Protein AF-A0A316HB60-F1 (afdb_monomer_lite)

pLDDT: mean 87.06, std 9.06, range [64.5, 97.62]

Secondary structure (DSSP, 8-state):
-HHHHHHHTT---HHHHHHHHHTTGGGPPP-TTTTTSPPPP---TT-TTTT-

Sequence (52 aa):
MACQRALSYGIYNCKTIQTILENKMDGYEESLFADELPMPNHDNIRGKDYYK

Radius of gyration: 16.67 Å; chains: 1; bounding box: 28×34×37 Å

Foldseek 3Di:
DLCVVCVVVPHDDVVSSVVCVVVVVVPDDDPPCPVVDDDDDDDDPCDPPNVD

Organism: NCBI:txid468058

Structure (mmCIF, N/CA/C/O backbone):
data_AF-A0A316HB60-F1
#
_entry.id   AF-A0A316HB60-F1
#
loop_
_atom_site.group_PDB
_atom_site.id
_atom_site.type_symbol
_atom_site.label_atom_id
_atom_site.label_alt_id
_atom_site.label_comp_id
_atom_site.label_asym_id
_atom_site.label_entity_id
_atom_site.label_seq_id
_atom_site.pdbx_PDB_ins_code
_atom_site.Cartn_x
_atom_site.Cartn_y
_atom_site.Cartn_z
_atom_site.occupancy
_atom_site.B_iso_or_equiv
_atom_site.auth_seq_id
_atom_site.auth_comp_id
_atom_site.auth_asym_id
_atom_site.auth_atom_id
_atom_site.pdbx_PDB_model_num
ATOM 1 N N . MET A 1 1 ? -5.487 9.002 10.317 1.00 87.50 1 MET A N 1
ATOM 2 C CA . MET A 1 1 ? -6.345 7.848 10.685 1.00 87.50 1 MET A CA 1
ATOM 3 C C . MET A 1 1 ? -6.162 6.733 9.664 1.00 87.50 1 MET A C 1
ATOM 5 O O . MET A 1 1 ? -6.333 6.982 8.475 1.00 87.50 1 MET A O 1
ATOM 9 N N . ALA A 1 2 ? -5.865 5.511 10.112 1.00 93.56 2 ALA A N 1
ATOM 10 C CA . ALA A 1 2 ? -5.597 4.355 9.245 1.00 93.56 2 ALA A CA 1
ATOM 11 C C . ALA A 1 2 ? -6.667 4.074 8.173 1.00 93.56 2 ALA A C 1
ATOM 13 O O . ALA A 1 2 ? -6.322 3.818 7.022 1.00 93.56 2 ALA A O 1
ATOM 14 N N . CYS A 1 3 ? -7.956 4.186 8.508 1.00 94.94 3 CYS A N 1
ATOM 15 C CA . CYS A 1 3 ? -9.042 3.989 7.540 1.00 94.94 3 CYS A CA 1
ATOM 16 C C . CYS A 1 3 ? -9.029 5.040 6.421 1.00 94.94 3 CYS A C 1
ATOM 18 O O . CYS A 1 3 ? -9.245 4.705 5.264 1.00 94.94 3 CYS A O 1
ATOM 20 N N . GLN A 1 4 ? -8.735 6.301 6.750 1.00 92.75 4 GLN A N 1
ATOM 21 C CA . GLN A 1 4 ? -8.630 7.380 5.765 1.00 92.75 4 GLN A CA 1
ATOM 22 C C . GLN A 1 4 ? -7.455 7.148 4.810 1.00 92.75 4 GLN A C 1
ATOM 24 O O . GLN A 1 4 ? -7.599 7.340 3.607 1.00 92.75 4 GLN A O 1
ATOM 29 N N . ARG A 1 5 ? -6.320 6.667 5.334 1.00 91.12 5 ARG A N 1
ATOM 30 C CA . ARG A 1 5 ? -5.176 6.265 4.508 1.00 91.12 5 ARG A CA 1
ATOM 31 C C . ARG A 1 5 ? -5.515 5.078 3.608 1.00 91.12 5 ARG A C 1
ATOM 33 O O . ARG A 1 5 ? -5.147 5.069 2.448 1.00 91.12 5 ARG A O 1
ATOM 40 N N . ALA A 1 6 ? -6.216 4.065 4.110 1.00 94.06 6 ALA A N 1
ATOM 41 C CA . ALA A 1 6 ? -6.632 2.942 3.270 1.00 94.06 6 ALA A CA 1
ATOM 42 C C . ALA A 1 6 ? -7.574 3.402 2.138 1.00 94.06 6 ALA A C 1
ATOM 44 O O . ALA A 1 6 ? -7.416 2.982 0.993 1.00 94.06 6 ALA A O 1
ATOM 45 N N . LEU A 1 7 ? -8.489 4.328 2.445 1.00 94.31 7 LEU A N 1
ATOM 46 C CA . LEU A 1 7 ? -9.428 4.909 1.484 1.00 94.31 7 LEU A CA 1
ATOM 47 C C . LEU A 1 7 ? -8.742 5.675 0.346 1.00 94.31 7 LEU A C 1
ATOM 49 O O . LEU A 1 7 ? -9.192 5.546 -0.790 1.00 94.31 7 LEU A O 1
ATOM 53 N N 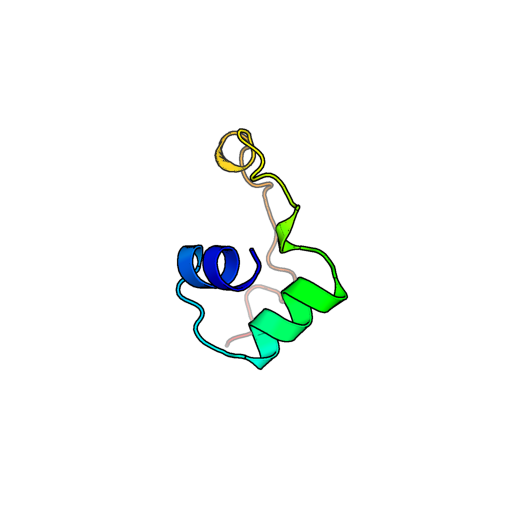. SER A 1 8 ? -7.660 6.421 0.607 1.00 90.94 8 SER A N 1
ATOM 54 C CA . SER A 1 8 ? -6.942 7.156 -0.452 1.00 90.94 8 SER A CA 1
ATOM 55 C C . SER A 1 8 ? -6.334 6.232 -1.512 1.00 90.94 8 SER A C 1
ATOM 57 O O . SER A 1 8 ? -6.189 6.634 -2.661 1.00 90.94 8 SER A O 1
ATOM 59 N N . TYR A 1 9 ? -6.057 4.975 -1.152 1.00 90.06 9 TYR A N 1
ATOM 60 C CA . TYR A 1 9 ? -5.576 3.935 -2.067 1.00 90.06 9 TYR A CA 1
ATOM 61 C C . TYR A 1 9 ? -6.680 2.961 -2.524 1.00 90.06 9 TYR A C 1
ATOM 63 O O . TYR A 1 9 ? -6.375 1.925 -3.113 1.00 90.06 9 TYR A O 1
ATOM 71 N N . GLY A 1 10 ? -7.960 3.248 -2.248 1.00 93.94 10 GLY A N 1
ATOM 72 C CA . GLY A 1 10 ? -9.086 2.387 -2.639 1.00 93.94 10 GLY A CA 1
ATOM 73 C C . GLY A 1 10 ? -9.132 1.041 -1.906 1.00 93.94 10 GLY A C 1
ATOM 74 O O . GLY A 1 10 ? -9.668 0.061 -2.426 1.00 93.94 10 GLY A O 1
ATOM 75 N N . ILE A 1 11 ? -8.549 0.965 -0.708 1.00 94.31 11 ILE A N 1
ATOM 76 C CA . ILE A 1 11 ? -8.474 -0.258 0.090 1.00 94.31 11 ILE A CA 1
ATOM 77 C C . ILE A 1 11 ? -9.539 -0.236 1.189 1.00 94.31 11 ILE A C 1
ATOM 79 O O . ILE A 1 11 ? -9.582 0.666 2.022 1.00 94.31 11 ILE A O 1
ATOM 83 N N . TYR A 1 12 ? -10.343 -1.300 1.245 1.00 92.75 12 TYR A N 1
ATOM 84 C CA . TYR A 1 12 ? -11.458 -1.454 2.194 1.00 92.75 12 TYR A CA 1
ATOM 85 C C . TYR A 1 12 ? -11.329 -2.703 3.083 1.00 92.75 12 TYR A C 1
ATOM 87 O O . TYR A 1 12 ? -12.297 -3.173 3.673 1.00 92.75 12 TYR A O 1
ATOM 95 N N . ASN A 1 13 ? -10.129 -3.283 3.159 1.00 93.81 13 ASN A N 1
ATOM 96 C CA . ASN A 1 13 ? -9.864 -4.526 3.877 1.00 93.81 13 ASN A CA 1
ATOM 97 C C . ASN A 1 13 ? -9.351 -4.263 5.303 1.00 93.81 13 ASN A C 1
ATOM 99 O O . ASN A 1 13 ? -8.310 -3.628 5.484 1.00 93.81 13 ASN A O 1
ATOM 103 N N . CYS A 1 14 ? -10.010 -4.847 6.309 1.00 95.50 14 CYS A N 1
ATOM 104 C CA . CYS A 1 14 ? -9.601 -4.758 7.713 1.00 95.50 14 CYS A CA 1
ATOM 105 C C . CYS A 1 14 ? -8.185 -5.286 7.969 1.00 95.50 14 CYS A C 1
ATOM 107 O O . CYS A 1 14 ? -7.485 -4.733 8.813 1.00 95.50 14 CYS A O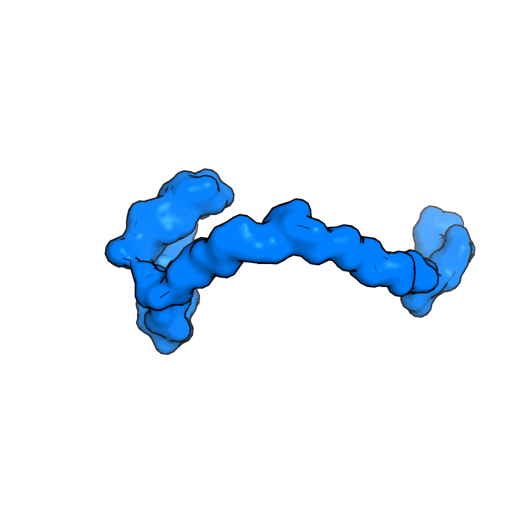 1
ATOM 109 N N . LYS A 1 15 ? -7.724 -6.302 7.225 1.00 97.25 15 LYS A N 1
ATOM 110 C CA . LYS A 1 15 ? -6.350 -6.808 7.373 1.00 97.25 15 LYS A CA 1
ATOM 111 C C . LYS A 1 15 ? -5.318 -5.749 6.984 1.00 97.25 15 LYS A C 1
ATOM 113 O O . LYS A 1 15 ? -4.315 -5.593 7.666 1.00 97.25 15 LYS A O 1
ATOM 118 N N . THR A 1 16 ? -5.592 -4.974 5.935 1.00 96.19 16 THR A N 1
ATOM 119 C CA . THR A 1 16 ? -4.719 -3.862 5.547 1.00 96.19 16 THR A CA 1
ATOM 120 C C . THR A 1 16 ? -4.771 -2.733 6.573 1.00 96.19 16 THR A C 1
ATOM 122 O O . THR A 1 16 ? -3.730 -2.182 6.915 1.00 96.19 16 THR A O 1
ATOM 125 N N . ILE A 1 17 ? -5.954 -2.423 7.116 1.00 96.69 17 ILE A N 1
ATOM 126 C CA . ILE A 1 17 ? -6.098 -1.436 8.200 1.00 96.69 17 ILE A CA 1
ATOM 127 C C . ILE A 1 17 ? -5.282 -1.865 9.427 1.00 96.69 17 ILE A C 1
ATOM 129 O O . ILE A 1 17 ? -4.577 -1.042 10.007 1.00 96.69 17 ILE A O 1
ATOM 133 N N . GLN A 1 18 ? -5.316 -3.150 9.783 1.00 97.50 18 GLN A N 1
ATOM 134 C CA . GLN A 1 18 ? -4.505 -3.704 10.864 1.00 97.50 18 GLN A CA 1
ATOM 135 C C . GLN A 1 18 ? -3.008 -3.516 10.595 1.00 97.50 18 GLN A C 1
ATOM 137 O O . GLN A 1 18 ? -2.305 -2.990 11.451 1.00 97.50 18 GLN A O 1
ATOM 142 N N . THR A 1 19 ? -2.531 -3.841 9.391 1.00 97.00 19 THR A N 1
ATOM 143 C CA . THR A 1 19 ? -1.128 -3.619 9.011 1.00 97.00 19 THR A CA 1
ATOM 144 C C . THR A 1 19 ? -0.728 -2.143 9.095 1.00 97.00 19 THR A C 1
ATOM 146 O O . THR A 1 19 ? 0.371 -1.839 9.557 1.00 97.00 19 THR A O 1
ATOM 149 N N . ILE A 1 20 ? -1.607 -1.220 8.687 1.00 95.44 20 ILE A N 1
ATOM 150 C CA . ILE A 1 20 ? -1.358 0.226 8.793 1.00 95.44 20 ILE A CA 1
ATOM 151 C C . ILE A 1 20 ? -1.175 0.633 10.260 1.00 95.44 20 ILE A C 1
ATOM 153 O O . ILE A 1 20 ? -0.247 1.381 10.564 1.00 95.44 20 ILE A O 1
ATOM 157 N N . LEU A 1 21 ? -2.024 0.129 11.160 1.00 95.94 21 LEU A N 1
ATOM 158 C CA . LEU A 1 21 ? -1.965 0.430 12.594 1.00 95.94 21 LEU A CA 1
ATOM 159 C C . LEU A 1 21 ? -0.726 -0.174 13.266 1.00 95.94 21 LEU A C 1
ATOM 161 O O . LEU A 1 21 ? -0.018 0.528 13.985 1.00 95.94 21 LEU A O 1
ATOM 165 N N . GLU A 1 22 ? -0.436 -1.451 13.008 1.00 97.62 22 GLU A N 1
ATOM 166 C CA . GLU A 1 22 ? 0.716 -2.164 13.580 1.00 97.62 22 GLU A CA 1
ATOM 167 C C . GLU A 1 22 ? 2.045 -1.495 13.207 1.00 97.62 22 GLU A C 1
ATOM 169 O O . GLU A 1 22 ? 2.948 -1.398 14.038 1.00 97.62 22 GLU A O 1
ATOM 174 N N . ASN A 1 23 ? 2.138 -0.966 11.984 1.00 95.75 23 ASN A N 1
ATOM 175 C CA . ASN A 1 23 ? 3.337 -0.300 11.474 1.00 95.75 23 ASN A CA 1
ATOM 176 C C . ASN A 1 23 ? 3.302 1.232 11.609 1.00 95.75 23 ASN A C 1
ATOM 178 O O . ASN A 1 23 ? 4.231 1.900 11.156 1.00 95.75 23 ASN A O 1
ATOM 182 N N . LYS A 1 24 ? 2.251 1.805 12.219 1.00 94.00 24 LYS A N 1
ATOM 183 C CA . LYS A 1 24 ? 2.052 3.263 12.371 1.00 94.00 24 LYS A CA 1
ATOM 184 C C . LYS A 1 24 ? 2.169 4.035 11.048 1.00 94.00 24 LYS A C 1
ATOM 186 O O . LYS A 1 24 ? 2.646 5.168 11.003 1.00 94.00 24 LYS A O 1
ATOM 191 N N . MET A 1 25 ? 1.733 3.412 9.954 1.00 91.50 25 MET A N 1
ATOM 192 C CA . MET A 1 25 ? 1.840 3.972 8.603 1.00 91.50 25 MET A CA 1
ATOM 193 C C . MET A 1 25 ? 0.874 5.136 8.372 1.00 91.50 25 MET A C 1
ATOM 195 O O . MET A 1 25 ? 1.015 5.882 7.407 1.00 91.50 25 MET A O 1
ATOM 199 N N . ASP A 1 26 ? -0.133 5.304 9.227 1.00 91.00 26 ASP A N 1
ATOM 200 C CA . ASP A 1 26 ? -1.089 6.403 9.130 1.00 91.00 26 ASP A CA 1
ATOM 201 C C . ASP A 1 26 ? -0.524 7.764 9.549 1.00 91.00 26 ASP A C 1
ATOM 203 O O . ASP A 1 26 ? -1.195 8.769 9.322 1.00 91.00 26 ASP A O 1
ATOM 207 N N . GLY A 1 27 ? 0.697 7.796 10.094 1.00 88.62 27 GLY A N 1
ATOM 208 C CA . GLY A 1 27 ? 1.477 9.012 10.334 1.00 88.62 27 GLY A CA 1
ATOM 209 C C . GLY A 1 27 ? 2.524 9.321 9.259 1.00 88.62 27 GLY A C 1
ATOM 210 O O . GLY A 1 27 ? 3.249 10.300 9.402 1.00 88.62 27 GLY A O 1
ATOM 211 N N . TYR A 1 28 ? 2.651 8.501 8.209 1.00 88.31 28 TYR A N 1
ATOM 212 C CA . TYR A 1 28 ? 3.584 8.798 7.123 1.00 88.31 28 TYR A CA 1
ATOM 213 C C . TYR A 1 28 ? 3.055 9.951 6.284 1.00 88.31 28 TYR A C 1
ATOM 215 O O . TYR A 1 28 ? 2.000 9.821 5.654 1.00 88.31 28 TYR A O 1
ATOM 223 N N . GLU A 1 29 ? 3.813 11.043 6.256 1.00 82.19 29 GLU A N 1
ATOM 224 C CA . GLU A 1 29 ? 3.561 12.131 5.326 1.00 82.19 29 GLU A CA 1
ATOM 225 C C . GLU A 1 29 ? 3.800 11.656 3.896 1.00 82.19 29 GLU A C 1
ATOM 227 O O . GLU A 1 29 ? 4.746 10.917 3.603 1.00 82.19 29 GLU A O 1
ATOM 232 N N . GLU A 1 30 ? 2.896 12.049 3.008 1.00 74.88 30 GLU A N 1
ATOM 233 C CA . GLU A 1 30 ? 3.081 11.838 1.584 1.00 74.88 30 GLU A CA 1
ATOM 234 C C . GLU A 1 30 ? 4.251 12.719 1.153 1.00 74.88 30 GLU A C 1
ATOM 236 O O . GLU A 1 30 ? 4.229 13.938 1.328 1.00 74.88 30 GLU A O 1
ATOM 241 N N . SER A 1 31 ? 5.324 12.092 0.670 1.00 74.75 31 SER A N 1
ATOM 242 C CA . SER A 1 31 ? 6.479 12.832 0.182 1.00 74.75 31 SER A CA 1
ATOM 243 C C . SER A 1 31 ? 6.024 13.680 -0.999 1.00 74.75 31 SER A C 1
ATOM 245 O O . SER A 1 31 ? 5.779 13.143 -2.076 1.00 74.75 31 SER A O 1
ATOM 247 N N . LEU A 1 32 ? 5.962 14.999 -0.798 1.00 64.50 32 LEU A N 1
ATOM 248 C CA . LEU A 1 32 ? 5.612 15.987 -1.827 1.00 64.50 32 LEU A CA 1
ATOM 249 C C . LEU A 1 32 ? 6.445 15.813 -3.108 1.00 64.50 32 LEU A C 1
ATOM 251 O O . LEU A 1 32 ? 5.975 16.106 -4.196 1.00 64.50 32 LEU A O 1
ATOM 255 N N . PHE A 1 33 ? 7.660 15.278 -2.964 1.00 66.50 33 PHE A N 1
ATOM 256 C CA . PHE A 1 33 ? 8.632 15.075 -4.036 1.00 66.50 33 PHE A CA 1
ATOM 257 C C . PHE A 1 33 ? 8.649 13.650 -4.609 1.00 66.50 33 PHE A C 1
ATOM 259 O O . PHE A 1 33 ? 9.504 13.345 -5.439 1.00 66.50 33 PHE A O 1
ATOM 266 N N . ALA A 1 34 ? 7.771 12.744 -4.153 1.00 66.00 34 ALA A N 1
ATOM 267 C CA . ALA A 1 34 ? 7.783 11.349 -4.615 1.00 66.00 34 ALA A CA 1
ATOM 268 C C . ALA A 1 34 ? 7.557 11.238 -6.131 1.00 66.00 34 ALA A C 1
ATOM 270 O O . ALA A 1 34 ? 8.158 10.378 -6.770 1.00 66.00 34 ALA A O 1
ATOM 271 N N . ASP A 1 35 ? 6.761 12.147 -6.694 1.00 68.50 35 ASP A N 1
ATOM 272 C CA . ASP A 1 35 ? 6.453 12.192 -8.125 1.00 68.50 35 ASP A CA 1
ATOM 273 C C . ASP A 1 35 ? 7.455 13.034 -8.938 1.00 68.50 35 ASP A C 1
ATOM 275 O O . ASP A 1 35 ? 7.408 13.041 -10.167 1.00 68.50 35 ASP A O 1
ATOM 279 N N . GLU A 1 36 ? 8.370 13.751 -8.277 1.00 73.12 36 GLU A N 1
ATOM 280 C CA . GLU A 1 36 ? 9.310 14.662 -8.945 1.00 73.12 36 GLU A CA 1
ATOM 281 C C . GLU A 1 36 ? 10.607 13.974 -9.388 1.00 73.12 36 GLU A C 1
ATOM 283 O O . GLU A 1 36 ? 11.318 1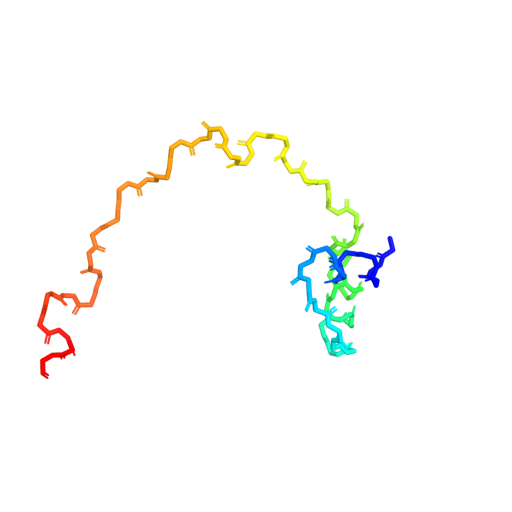4.477 -10.262 1.00 73.12 36 GLU A O 1
ATOM 288 N N . LEU A 1 37 ? 10.932 12.816 -8.808 1.00 79.50 37 LEU A N 1
ATOM 289 C CA . LEU A 1 37 ? 12.153 12.092 -9.143 1.00 79.50 37 LEU A CA 1
ATOM 290 C C . LEU A 1 37 ? 11.909 11.142 -10.327 1.00 79.50 37 LEU A C 1
ATOM 292 O O . LEU A 1 37 ? 10.989 10.324 -10.280 1.00 79.50 37 LEU A O 1
ATOM 296 N N . PRO A 1 38 ? 12.745 11.184 -11.384 1.00 83.69 38 PRO A N 1
ATOM 297 C CA . PRO A 1 38 ? 12.648 10.215 -12.463 1.00 83.69 38 PRO A CA 1
ATOM 298 C C . PRO A 1 38 ? 12.918 8.810 -11.917 1.00 83.69 38 PRO A C 1
ATOM 300 O O . PRO A 1 38 ? 13.923 8.570 -11.243 1.00 83.69 38 PRO A O 1
ATOM 303 N N . MET A 1 39 ? 12.021 7.874 -12.234 1.00 82.25 39 MET A N 1
ATOM 304 C CA . MET A 1 39 ? 12.207 6.457 -11.923 1.00 82.25 39 MET A CA 1
ATOM 305 C C . MET A 1 39 ? 13.549 5.968 -12.495 1.00 82.25 39 MET A C 1
ATOM 307 O O . MET A 1 39 ? 13.844 6.244 -13.663 1.00 82.25 39 MET A O 1
ATOM 311 N N . PRO A 1 40 ? 14.373 5.243 -11.717 1.00 86.75 40 PRO A N 1
ATOM 312 C CA .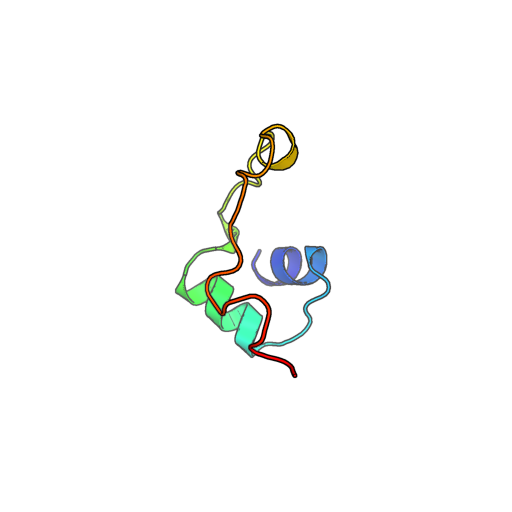 PRO A 1 40 ? 15.631 4.717 -12.225 1.00 86.75 40 PRO A CA 1
ATOM 313 C C . PRO A 1 40 ? 15.383 3.680 -13.328 1.00 86.75 40 PRO A C 1
ATOM 315 O O . PRO A 1 40 ? 14.391 2.951 -13.321 1.00 86.75 40 PRO A O 1
ATOM 318 N N . ASN A 1 41 ? 16.316 3.593 -14.277 1.00 88.25 41 ASN A N 1
ATOM 319 C CA . ASN A 1 41 ? 16.287 2.540 -15.287 1.00 88.25 41 ASN A CA 1
ATOM 320 C C . ASN A 1 41 ? 16.517 1.178 -14.617 1.00 88.25 41 ASN A C 1
ATOM 322 O O . ASN A 1 41 ? 17.480 1.002 -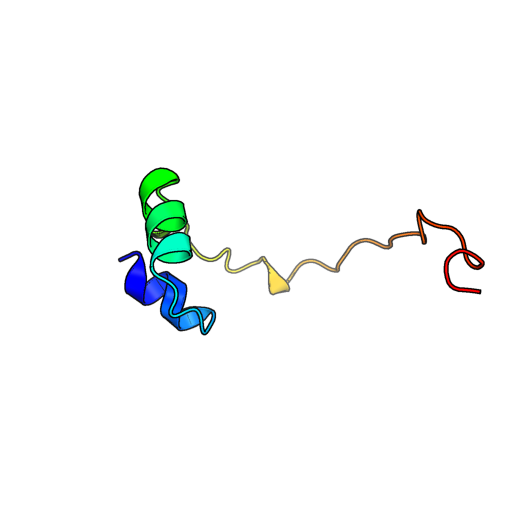13.870 1.00 88.25 41 ASN A O 1
ATOM 326 N N . HIS A 1 42 ? 15.647 0.214 -14.914 1.00 86.38 42 HIS A N 1
ATOM 327 C CA . HIS A 1 42 ? 15.745 -1.150 -14.407 1.00 86.38 42 HIS A CA 1
ATOM 328 C C . HIS A 1 42 ? 15.855 -2.146 -15.559 1.00 86.38 42 HIS A C 1
ATOM 330 O O . HIS A 1 42 ? 14.992 -2.189 -16.437 1.00 86.38 42 HIS A O 1
ATOM 336 N N . ASP A 1 43 ? 16.881 -2.992 -15.513 1.00 87.12 43 ASP A N 1
ATOM 337 C CA . ASP A 1 43 ? 16.987 -4.136 -16.412 1.00 87.12 43 ASP A CA 1
ATOM 338 C C . ASP A 1 43 ? 15.998 -5.238 -16.012 1.00 87.12 43 ASP A C 1
ATOM 340 O O . ASP A 1 43 ? 15.647 -5.418 -14.841 1.00 87.12 43 ASP A O 1
ATOM 344 N N . ASN A 1 44 ? 15.560 -6.032 -16.990 1.00 85.75 44 ASN A N 1
ATOM 345 C CA . ASN A 1 44 ? 14.737 -7.203 -16.715 1.00 85.75 44 ASN A CA 1
ATOM 346 C C . ASN A 1 44 ? 15.559 -8.283 -15.985 1.00 85.75 44 ASN A C 1
ATOM 348 O O . ASN A 1 44 ? 16.266 -9.070 -16.616 1.00 85.75 44 ASN A O 1
ATOM 352 N N . ILE A 1 45 ? 15.392 -8.375 -14.663 1.00 88.06 45 ILE A N 1
ATOM 353 C CA . ILE A 1 45 ? 16.091 -9.341 -13.795 1.00 88.06 45 ILE A CA 1
ATOM 354 C C . ILE A 1 45 ? 15.735 -10.810 -14.062 1.00 88.06 45 ILE A C 1
ATOM 356 O O . ILE A 1 45 ? 16.466 -11.704 -13.647 1.00 88.06 45 ILE A O 1
ATOM 360 N N . ARG A 1 46 ? 14.606 -11.084 -14.727 1.00 87.75 46 ARG A N 1
ATOM 361 C CA . ARG A 1 46 ? 14.184 -12.449 -15.076 1.00 87.75 46 ARG A CA 1
ATOM 362 C C . ARG A 1 46 ? 14.732 -12.898 -16.433 1.00 87.75 46 ARG A C 1
ATOM 364 O O . ARG A 1 46 ? 14.664 -14.079 -16.757 1.00 87.75 46 ARG A O 1
ATOM 371 N N . GLY A 1 47 ? 15.300 -11.972 -17.207 1.00 84.75 47 GLY A N 1
ATOM 372 C CA . GLY A 1 47 ? 15.722 -12.207 -18.581 1.00 84.75 47 GLY A CA 1
ATOM 373 C C . GLY A 1 47 ? 14.556 -12.132 -19.569 1.00 84.75 47 GLY A C 1
ATOM 374 O O . GLY A 1 47 ? 13.398 -12.405 -19.250 1.00 84.75 47 GLY A O 1
ATOM 375 N N . LYS A 1 48 ? 14.871 -11.741 -20.807 1.00 81.38 48 LYS A N 1
ATOM 376 C CA . LYS A 1 48 ? 13.899 -11.529 -21.896 1.00 81.38 48 LYS A CA 1
ATOM 377 C C . LYS A 1 48 ? 13.051 -12.761 -22.254 1.00 81.38 48 LYS A C 1
ATOM 379 O O . LYS A 1 48 ? 11.999 -12.606 -22.859 1.00 81.38 48 LYS A O 1
ATOM 384 N N . ASP A 1 49 ? 13.502 -13.960 -21.892 1.00 83.62 49 ASP A N 1
ATOM 385 C CA . ASP A 1 49 ? 12.878 -15.229 -22.278 1.00 83.62 49 ASP A CA 1
ATOM 386 C C . ASP A 1 49 ? 12.056 -15.883 -21.146 1.00 83.62 49 ASP A C 1
ATOM 388 O O . ASP A 1 49 ? 11.524 -16.967 -21.342 1.00 83.62 49 ASP A O 1
ATOM 392 N N . TYR A 1 50 ? 11.914 -15.253 -19.972 1.00 84.00 50 TYR A N 1
ATOM 393 C CA . TYR A 1 50 ? 11.277 -15.884 -18.801 1.00 84.00 50 TYR A CA 1
ATOM 394 C C . TYR A 1 50 ? 9.798 -16.264 -18.984 1.00 84.00 50 TYR A C 1
ATOM 396 O O . TYR A 1 50 ? 9.332 -17.216 -18.369 1.00 84.00 50 TYR A O 1
ATOM 404 N N . TYR A 1 51 ? 9.058 -15.509 -19.798 1.00 75.06 51 TYR A N 1
ATOM 405 C CA . TYR A 1 51 ? 7.630 -15.741 -20.059 1.00 75.06 51 TYR A CA 1
ATOM 406 C C . TYR A 1 51 ? 7.365 -16.362 -21.441 1.00 75.06 51 TYR A C 1
ATOM 408 O O . TYR A 1 51 ? 6.258 -16.220 -21.959 1.00 75.06 51 TYR A O 1
ATOM 416 N N . LYS A 1 52 ? 8.377 -16.976 -22.066 1.00 69.94 52 LYS A N 1
ATOM 417 C CA . LYS A 1 52 ? 8.188 -17.738 -23.307 1.00 69.94 52 LYS A CA 1
ATOM 418 C C . LYS A 1 52 ? 7.624 -19.128 -23.052 1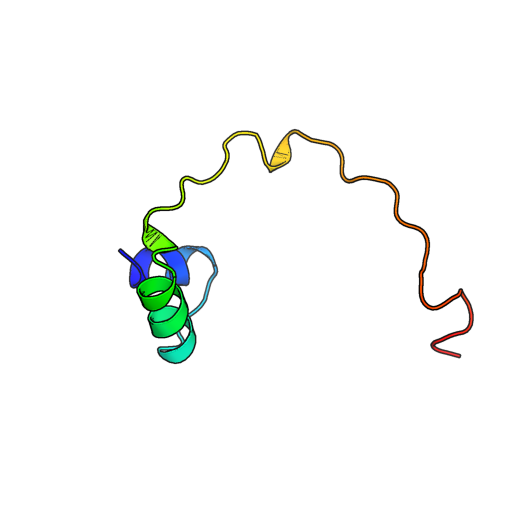.00 69.94 52 LYS A C 1
ATOM 420 O O . LYS A 1 52 ? 7.970 -19.722 -22.009 1.00 69.94 52 LYS A O 1
#